Protein AF-A0A9D5G1Y8-F1 (afdb_monomer_lite)

Sequence (79 aa):
MVDSEERLQAADRYDPATQIVIVWSVEDVLEVRPDLAEEQAIQVLRLVDKNHDASIGTNWETLESFASDLFGEAPPEPE

Structure (mmCIF, N/CA/C/O backbone):
data_AF-A0A9D5G1Y8-F1
#
_entry.id   AF-A0A9D5G1Y8-F1
#
loop_
_atom_site.group_PDB
_atom_site.id
_atom_site.type_symbol
_atom_site.label_atom_id
_atom_site.label_alt_id
_atom_site.label_comp_id
_atom_site.label_asym_id
_atom_site.label_entity_id
_atom_site.label_seq_id
_atom_site.pdbx_PDB_ins_code
_atom_site.Cartn_x
_atom_site.Cartn_y
_atom_site.Cartn_z
_atom_site.occupancy
_atom_site.B_iso_or_equiv
_atom_site.auth_seq_id
_atom_site.auth_comp_id
_atom_site.auth_asym_id
_atom_site.auth_atom_id
_atom_site.pdbx_PDB_model_num
ATOM 1 N N . MET A 1 1 ? 12.585 -8.798 9.918 1.00 44.19 1 MET A N 1
ATOM 2 C CA . MET A 1 1 ? 12.952 -7.376 9.815 1.00 44.19 1 MET A CA 1
ATOM 3 C C . MET A 1 1 ? 13.851 -7.292 8.603 1.00 44.19 1 MET A C 1
ATOM 5 O O . MET A 1 1 ? 15.032 -7.564 8.728 1.00 44.19 1 MET A O 1
ATOM 9 N N . VAL A 1 2 ? 13.250 -7.158 7.419 1.00 50.06 2 VAL A N 1
ATOM 10 C CA . VAL A 1 2 ? 14.024 -6.878 6.206 1.00 50.06 2 VAL A CA 1
ATOM 11 C C . VAL A 1 2 ? 14.341 -5.395 6.296 1.00 50.06 2 VAL A C 1
ATOM 13 O O . VAL A 1 2 ? 13.453 -4.598 6.602 1.00 50.06 2 VAL A O 1
ATOM 16 N N . ASP A 1 3 ? 15.629 -5.114 6.232 1.00 54.69 3 ASP A N 1
ATOM 17 C CA . ASP A 1 3 ? 16.271 -3.912 6.727 1.00 54.69 3 ASP A CA 1
ATOM 18 C C . ASP A 1 3 ? 15.728 -2.666 6.019 1.00 54.69 3 ASP A C 1
ATOM 20 O O . ASP A 1 3 ? 15.603 -2.646 4.793 1.00 54.69 3 ASP A O 1
ATOM 24 N N . SER A 1 4 ? 15.396 -1.616 6.770 1.00 55.59 4 SER A N 1
ATOM 25 C CA . SER A 1 4 ? 14.982 -0.333 6.190 1.00 55.59 4 SER A CA 1
ATOM 26 C C . SER A 1 4 ? 16.039 0.205 5.207 1.00 55.59 4 SER A C 1
ATOM 28 O O . SER A 1 4 ? 15.690 0.934 4.279 1.00 55.59 4 SER A O 1
ATOM 30 N N . GLU A 1 5 ? 17.304 -0.216 5.349 1.00 52.41 5 GLU A 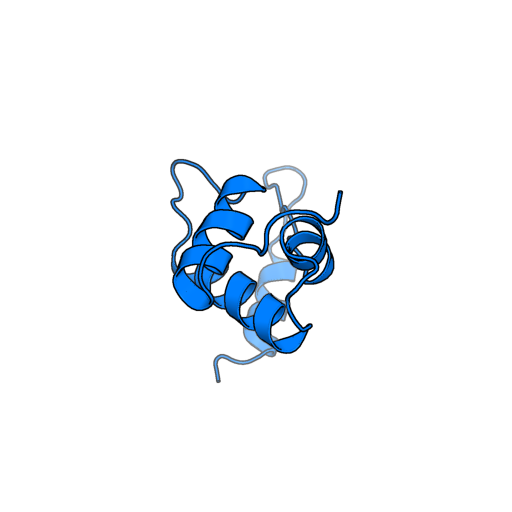N 1
ATOM 31 C CA . GLU A 1 5 ? 18.398 0.054 4.407 1.00 52.41 5 GLU A CA 1
ATOM 32 C C . GLU A 1 5 ? 18.219 -0.582 3.014 1.00 52.41 5 GLU A C 1
ATOM 34 O O . GLU A 1 5 ? 18.590 0.039 2.017 1.00 52.41 5 GLU A O 1
ATOM 39 N N . GLU A 1 6 ? 17.618 -1.772 2.887 1.00 54.50 6 GLU A N 1
ATOM 40 C CA . GLU A 1 6 ? 17.420 -2.423 1.577 1.00 54.50 6 GLU A CA 1
ATOM 41 C C . GLU A 1 6 ? 16.383 -1.681 0.723 1.00 54.50 6 GLU A C 1
ATOM 43 O O . GLU A 1 6 ? 16.553 -1.537 -0.490 1.00 54.50 6 GLU A O 1
ATOM 48 N N . ARG A 1 7 ? 15.329 -1.145 1.357 1.00 58.00 7 ARG A N 1
ATOM 49 C CA . ARG A 1 7 ? 14.330 -0.315 0.662 1.00 58.00 7 ARG A CA 1
ATOM 50 C C . ARG A 1 7 ? 14.903 1.034 0.225 1.00 58.00 7 ARG A C 1
ATOM 52 O O . ARG A 1 7 ? 14.539 1.519 -0.842 1.00 58.00 7 ARG A O 1
ATOM 59 N N . LEU A 1 8 ? 15.837 1.598 0.993 1.00 51.97 8 LEU A N 1
ATOM 60 C CA . LEU A 1 8 ? 16.591 2.795 0.608 1.00 51.97 8 LEU A CA 1
ATOM 61 C C . LEU A 1 8 ? 17.541 2.529 -0.577 1.00 51.97 8 LEU A C 1
ATOM 63 O O . LEU A 1 8 ? 17.611 3.356 -1.481 1.00 51.97 8 LEU A O 1
ATOM 67 N N . GLN A 1 9 ? 18.198 1.363 -0.652 1.00 50.31 9 GLN A N 1
ATOM 68 C CA . GLN A 1 9 ? 19.055 1.002 -1.799 1.00 5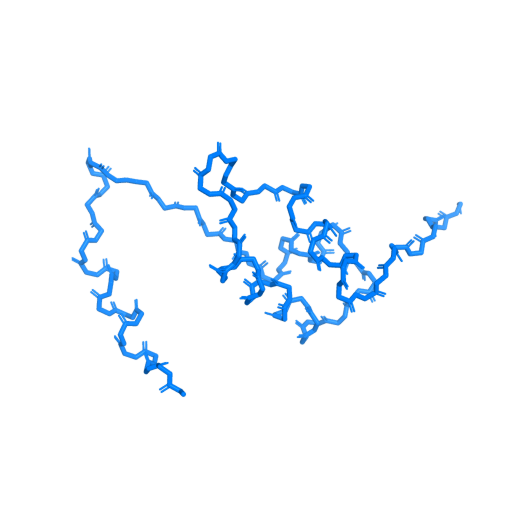0.31 9 GLN A CA 1
ATOM 69 C C . GLN A 1 9 ? 18.290 0.783 -3.115 1.00 50.31 9 GLN A C 1
ATOM 71 O O . GLN A 1 9 ? 18.860 0.954 -4.193 1.00 50.31 9 GLN A O 1
ATOM 76 N N . ALA A 1 10 ? 17.010 0.404 -3.063 1.00 55.22 10 ALA A N 1
ATOM 77 C CA . ALA A 1 10 ? 16.186 0.272 -4.265 1.00 55.22 10 ALA A CA 1
ATOM 78 C C . ALA A 1 10 ? 15.900 1.631 -4.934 1.00 55.22 10 ALA A C 1
ATOM 80 O O . ALA A 1 10 ? 15.803 1.691 -6.160 1.00 55.22 10 ALA A O 1
ATOM 81 N N . ALA A 1 11 ? 15.829 2.717 -4.154 1.00 58.41 11 ALA A N 1
ATOM 82 C CA . ALA A 1 11 ? 15.577 4.063 -4.670 1.00 58.41 11 ALA A CA 1
ATOM 83 C C . ALA A 1 11 ? 16.726 4.590 -5.553 1.00 58.41 11 ALA A C 1
ATOM 85 O O . ALA A 1 11 ? 16.469 5.290 -6.528 1.00 58.41 11 ALA A O 1
ATOM 86 N N . ASP A 1 12 ? 17.971 4.179 -5.290 1.00 66.44 12 ASP A N 1
ATOM 87 C CA . ASP A 1 12 ? 19.152 4.561 -6.087 1.00 66.44 12 ASP A CA 1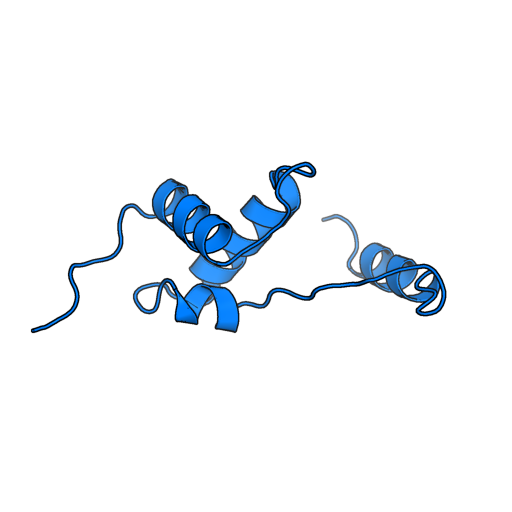
ATOM 88 C C . ASP A 1 12 ? 19.171 3.932 -7.497 1.00 66.44 12 ASP A C 1
ATOM 90 O O . ASP A 1 12 ? 19.948 4.341 -8.359 1.00 66.44 12 ASP A O 1
ATOM 94 N N . ARG A 1 13 ? 18.314 2.932 -7.758 1.00 78.31 13 ARG A N 1
ATOM 95 C CA . ARG A 1 13 ? 18.152 2.303 -9.083 1.00 78.31 13 ARG A CA 1
ATOM 96 C C . ARG A 1 13 ? 16.985 2.864 -9.889 1.00 78.31 13 ARG A C 1
ATOM 98 O O . ARG A 1 13 ? 16.749 2.368 -10.991 1.00 78.31 13 ARG A O 1
ATOM 105 N N . TYR A 1 14 ? 16.259 3.842 -9.350 1.00 87.56 14 TYR A N 1
ATOM 106 C CA . TYR A 1 14 ? 15.157 4.463 -10.065 1.00 87.56 14 TYR A CA 1
ATOM 107 C C . TYR A 1 14 ? 15.682 5.341 -11.205 1.00 87.56 14 TYR A C 1
ATOM 109 O O . TYR A 1 14 ? 16.344 6.352 -10.971 1.00 87.56 14 TYR A O 1
ATOM 117 N N . ASP A 1 15 ? 15.363 4.964 -12.440 1.00 91.31 15 ASP A N 1
ATOM 118 C CA . ASP A 1 15 ? 15.601 5.779 -13.628 1.00 91.31 15 ASP A CA 1
ATOM 119 C C . ASP A 1 15 ? 14.265 6.312 -14.174 1.00 91.31 15 ASP A C 1
ATOM 121 O O . ASP A 1 15 ? 13.540 5.574 -14.849 1.00 91.31 15 ASP A O 1
ATOM 125 N N . PRO A 1 16 ? 13.931 7.597 -13.952 1.00 90.31 16 PRO A N 1
ATOM 126 C CA . PRO A 1 16 ? 12.672 8.172 -14.421 1.00 90.31 16 PRO A CA 1
ATOM 127 C C . PRO A 1 16 ? 12.550 8.222 -15.954 1.00 90.31 16 PRO A C 1
ATOM 129 O O . PRO A 1 16 ? 11.464 8.491 -16.462 1.00 90.31 16 PRO A O 1
ATOM 132 N N . ALA A 1 17 ? 13.629 7.987 -16.713 1.00 94.88 17 ALA A N 1
ATOM 133 C CA . ALA A 1 17 ? 13.556 7.901 -18.170 1.00 94.88 17 ALA A CA 1
ATOM 134 C C . ALA A 1 17 ? 12.977 6.563 -18.661 1.00 94.88 17 ALA A C 1
ATOM 136 O O . ALA A 1 17 ? 12.472 6.492 -19.784 1.00 94.88 17 ALA A O 1
ATOM 137 N N . THR A 1 18 ? 13.063 5.504 -17.851 1.00 95.50 18 THR A N 1
ATOM 138 C CA . THR A 1 18 ? 12.684 4.136 -18.248 1.00 95.50 18 THR A CA 1
ATOM 139 C C . THR A 1 18 ? 11.752 3.435 -17.260 1.00 95.50 18 THR A C 1
ATOM 141 O O . THR A 1 18 ? 11.272 2.339 -17.550 1.00 95.50 18 THR A O 1
ATOM 144 N N . GLN A 1 19 ? 11.464 4.053 -16.114 1.00 94.19 19 GLN A N 1
ATOM 145 C CA . GLN A 1 19 ? 10.675 3.472 -15.033 1.00 94.19 19 GLN A CA 1
ATOM 146 C C . GLN A 1 19 ? 9.627 4.455 -14.512 1.00 94.19 19 GLN A C 1
ATOM 148 O O . GLN A 1 19 ? 9.774 5.671 -14.616 1.00 94.19 19 GLN A O 1
ATOM 153 N N . ILE A 1 20 ? 8.581 3.904 -13.898 1.00 92.06 20 ILE A N 1
ATOM 154 C CA . ILE A 1 20 ? 7.571 4.657 -13.156 1.00 92.06 20 ILE A CA 1
ATOM 155 C C . ILE A 1 20 ? 7.453 4.094 -11.743 1.00 92.06 20 ILE A C 1
ATOM 157 O O . ILE A 1 20 ? 7.615 2.892 -11.532 1.00 92.06 20 ILE A O 1
ATOM 161 N N . VAL A 1 21 ? 7.153 4.969 -10.785 1.00 90.31 21 VAL A N 1
ATOM 162 C CA . VAL A 1 21 ? 6.850 4.609 -9.397 1.00 90.31 21 VAL A CA 1
ATOM 163 C C . VAL A 1 21 ? 5.561 5.314 -9.004 1.00 90.31 21 VAL A C 1
ATOM 165 O O . VAL A 1 21 ? 5.421 6.517 -9.219 1.00 90.31 21 VAL A O 1
ATOM 168 N N . ILE A 1 22 ? 4.629 4.560 -8.426 1.00 90.94 22 ILE A N 1
ATOM 169 C CA . ILE A 1 22 ? 3.411 5.086 -7.811 1.00 90.94 22 ILE A CA 1
ATOM 170 C C . ILE A 1 22 ? 3.523 4.791 -6.323 1.00 90.94 22 ILE A C 1
ATOM 172 O O . ILE A 1 22 ? 3.708 3.639 -5.929 1.00 90.94 22 ILE A O 1
ATOM 176 N N . VAL A 1 23 ? 3.467 5.841 -5.511 1.00 93.94 23 VAL A N 1
ATOM 177 C CA . VAL A 1 23 ? 3.526 5.727 -4.056 1.00 93.94 23 VAL A CA 1
ATOM 178 C C . VAL A 1 23 ? 2.099 5.750 -3.535 1.00 93.94 23 VAL A C 1
ATOM 180 O O . VAL A 1 23 ? 1.391 6.718 -3.782 1.00 93.94 23 VAL A O 1
ATOM 183 N N . TRP A 1 24 ? 1.723 4.688 -2.829 1.00 97.19 24 TRP A N 1
ATOM 184 C CA . TRP A 1 24 ? 0.486 4.599 -2.059 1.00 97.19 24 TRP A CA 1
ATOM 185 C C . TRP A 1 24 ? 0.819 4.770 -0.578 1.00 97.19 24 TRP A C 1
ATOM 187 O O . TRP A 1 24 ? 1.746 4.124 -0.074 1.00 97.19 24 TRP A O 1
ATOM 197 N N . SER A 1 25 ? 0.100 5.654 0.101 1.00 97.44 25 SER A N 1
ATOM 198 C CA . SER A 1 25 ? 0.357 6.051 1.480 1.00 97.44 25 SER A CA 1
ATOM 199 C C . SER A 1 25 ? -0.770 5.640 2.427 1.00 97.44 25 SER A C 1
ATOM 201 O O . SER A 1 25 ? -1.772 5.039 2.041 1.00 97.44 25 SER A O 1
ATOM 203 N N . VAL A 1 26 ? -0.562 5.907 3.719 1.00 98.31 26 VAL A N 1
ATOM 204 C CA . VAL A 1 26 ? -1.575 5.660 4.752 1.00 98.31 26 VAL A CA 1
ATOM 205 C C . VAL A 1 26 ? -2.801 6.528 4.487 1.00 98.31 26 VAL A C 1
ATOM 207 O O . VAL A 1 26 ? -3.922 6.052 4.623 1.00 98.31 26 VAL A O 1
ATOM 210 N N . GLU A 1 27 ? -2.587 7.775 4.074 1.00 98.50 27 GLU A N 1
ATOM 211 C CA . GLU A 1 27 ? -3.644 8.724 3.741 1.00 98.50 27 GLU A CA 1
ATOM 212 C C . GLU A 1 27 ? -4.545 8.201 2.617 1.00 98.50 27 GLU A C 1
ATOM 214 O O . GLU A 1 27 ? -5.760 8.298 2.750 1.00 98.50 27 GLU A O 1
ATOM 219 N N . ASP A 1 28 ? -3.983 7.561 1.585 1.00 98.44 28 ASP A N 1
ATOM 220 C CA . ASP A 1 28 ? -4.776 6.967 0.498 1.00 98.44 28 ASP A CA 1
ATOM 221 C C . ASP A 1 28 ? -5.687 5.831 0.998 1.00 98.44 28 ASP A C 1
ATOM 223 O O . ASP A 1 28 ? -6.820 5.675 0.545 1.00 98.44 28 ASP A O 1
ATOM 227 N N . VAL A 1 29 ? -5.214 5.030 1.960 1.00 98.38 29 VAL A N 1
ATOM 228 C CA . VAL A 1 29 ? -6.048 3.991 2.587 1.00 98.38 29 VAL A CA 1
ATOM 229 C C . VAL A 1 29 ? -7.149 4.622 3.432 1.00 98.38 29 VAL A C 1
ATOM 231 O O . VAL A 1 29 ? -8.287 4.166 3.391 1.00 98.38 29 VAL A O 1
ATOM 234 N N . LEU A 1 30 ? -6.829 5.668 4.194 1.00 98.12 30 LEU A N 1
ATOM 235 C CA . LEU A 1 30 ? -7.807 6.366 5.028 1.00 98.12 30 LEU A CA 1
ATOM 236 C C . LEU A 1 30 ? -8.824 7.166 4.201 1.00 98.12 30 LEU A C 1
ATOM 238 O O . LEU A 1 30 ? -9.917 7.426 4.693 1.00 98.12 30 LEU A O 1
ATOM 242 N N . GLU A 1 31 ? -8.507 7.515 2.952 1.00 97.44 31 GLU A N 1
ATOM 243 C CA . GLU A 1 31 ? -9.460 8.123 2.020 1.00 97.44 31 GLU A CA 1
ATOM 244 C C . GLU A 1 31 ? -10.582 7.146 1.642 1.00 97.44 31 GLU A C 1
ATOM 246 O O . GLU A 1 31 ? -11.749 7.531 1.638 1.00 97.44 31 GLU A O 1
ATOM 251 N N . VAL A 1 32 ? -10.254 5.871 1.399 1.00 97.12 32 VAL A N 1
ATOM 252 C CA . VAL A 1 32 ? -11.254 4.829 1.087 1.00 97.12 32 VAL A CA 1
ATOM 253 C C . VAL A 1 32 ? -11.847 4.164 2.332 1.00 97.12 32 VAL A C 1
ATOM 255 O O . VAL A 1 32 ? -12.943 3.612 2.283 1.00 97.12 32 VAL A O 1
ATOM 258 N N . ARG A 1 33 ? -11.134 4.197 3.462 1.00 97.00 33 ARG A N 1
ATOM 259 C CA . ARG A 1 33 ? -11.531 3.576 4.734 1.00 97.00 33 ARG A CA 1
ATOM 260 C C . ARG A 1 33 ? -11.305 4.522 5.916 1.00 97.00 33 ARG A C 1
ATOM 262 O O . ARG A 1 33 ? -10.436 4.271 6.758 1.00 97.00 33 ARG A O 1
ATOM 269 N N . PRO A 1 34 ? -12.103 5.600 6.013 1.00 96.88 34 PRO A N 1
ATOM 270 C CA . PRO A 1 34 ? -11.946 6.613 7.058 1.00 96.88 34 PRO A CA 1
ATOM 271 C C . PRO A 1 34 ? -12.279 6.100 8.468 1.00 96.88 34 PRO A C 1
ATOM 273 O O . PRO A 1 34 ? -12.002 6.780 9.453 1.00 96.88 34 PRO A O 1
ATOM 276 N N . ASP A 1 35 ? -12.882 4.913 8.585 1.00 97.12 35 ASP A N 1
ATOM 277 C CA . ASP A 1 35 ? -13.185 4.245 9.851 1.00 97.12 35 ASP A CA 1
ATOM 278 C C . ASP A 1 35 ? -11.968 3.562 10.498 1.00 97.12 35 ASP A C 1
ATOM 280 O O . ASP A 1 35 ? -12.020 3.208 11.679 1.00 97.12 35 ASP A O 1
ATOM 284 N N . LEU A 1 36 ? -10.880 3.367 9.749 1.00 98.00 36 LEU A N 1
ATOM 285 C CA . LEU A 1 36 ? -9.682 2.688 10.233 1.00 98.00 36 LEU A CA 1
ATOM 286 C C . LEU A 1 36 ? -8.734 3.634 10.981 1.00 98.00 36 LEU A C 1
ATOM 288 O O . LEU A 1 36 ? -8.596 4.812 10.664 1.00 98.00 36 LEU A O 1
ATOM 292 N N . ALA A 1 37 ? -8.014 3.085 11.960 1.00 98.19 37 ALA A N 1
ATOM 293 C CA . ALA A 1 37 ? -6.860 3.749 12.558 1.00 98.19 37 ALA A CA 1
ATOM 294 C C . ALA A 1 37 ? -5.631 3.678 11.632 1.00 98.19 37 ALA A C 1
ATOM 296 O O . ALA A 1 37 ? -5.499 2.768 10.810 1.00 98.19 37 ALA A O 1
ATOM 297 N N . GLU A 1 38 ? -4.674 4.586 11.824 1.00 98.00 38 GLU A N 1
ATOM 298 C CA . GLU A 1 38 ? -3.415 4.624 11.067 1.00 98.00 38 GLU A CA 1
ATOM 299 C C . GLU A 1 38 ? -2.670 3.277 11.101 1.00 98.00 38 GLU A C 1
ATOM 301 O O . GLU A 1 38 ? -2.220 2.782 10.066 1.00 98.00 38 GLU A O 1
ATOM 306 N N . GLU A 1 39 ? -2.604 2.605 12.255 1.00 98.31 39 GLU A N 1
ATOM 307 C CA . GLU A 1 39 ? -1.960 1.293 12.360 1.00 98.31 39 GLU A CA 1
ATOM 308 C C . GLU A 1 39 ? -2.660 0.215 11.524 1.00 98.31 39 GLU A C 1
ATOM 310 O O . GLU A 1 39 ? -1.997 -0.698 11.023 1.00 98.31 39 GLU A O 1
ATOM 315 N N . GLN A 1 40 ? -3.981 0.308 11.361 1.00 98.44 40 GLN A N 1
ATOM 316 C CA . GLN A 1 40 ? -4.754 -0.596 10.510 1.00 98.44 40 GLN A CA 1
ATOM 317 C C . GLN A 1 40 ? -4.491 -0.291 9.034 1.00 98.44 40 GLN A C 1
ATOM 319 O O . GLN A 1 40 ? -4.218 -1.213 8.268 1.00 98.44 40 GLN A O 1
ATOM 324 N N . ALA A 1 41 ? -4.448 0.983 8.647 1.00 98.56 41 ALA A N 1
ATOM 325 C CA . ALA A 1 41 ? -4.082 1.394 7.292 1.00 98.56 41 ALA A CA 1
ATOM 326 C C . ALA A 1 41 ? -2.661 0.936 6.900 1.00 98.56 41 ALA A C 1
ATOM 328 O O . ALA A 1 41 ? -2.445 0.415 5.803 1.00 98.56 41 ALA A O 1
ATOM 329 N N . ILE A 1 42 ? -1.695 0.998 7.825 1.00 98.12 42 ILE A N 1
ATOM 330 C CA . ILE A 1 42 ? -0.350 0.429 7.624 1.00 98.12 42 ILE A CA 1
ATOM 331 C C . ILE A 1 42 ? -0.415 -1.087 7.366 1.00 98.12 42 ILE A C 1
ATOM 333 O O . ILE A 1 42 ? 0.359 -1.614 6.560 1.00 98.12 42 ILE A O 1
ATOM 337 N N . GLN A 1 43 ? -1.308 -1.815 8.045 1.00 98.38 43 GLN A N 1
ATOM 338 C CA . GLN A 1 43 ? -1.498 -3.250 7.808 1.00 98.38 43 GLN A CA 1
ATOM 339 C C . GLN A 1 43 ? -2.075 -3.526 6.415 1.00 98.38 43 GLN A C 1
ATOM 341 O O . GLN A 1 43 ? -1.595 -4.454 5.761 1.00 98.38 43 GLN A O 1
ATOM 346 N N . VAL A 1 44 ? -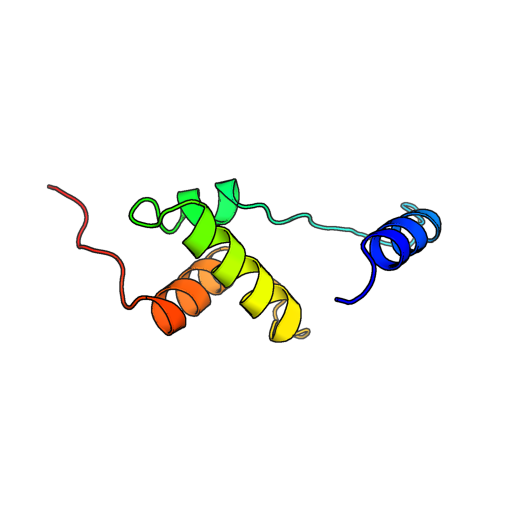3.010 -2.695 5.937 1.00 98.31 44 VAL A N 1
ATOM 347 C CA . VAL A 1 44 ? -3.540 -2.773 4.564 1.00 98.31 44 VAL A CA 1
ATOM 348 C C . VAL A 1 44 ? -2.413 -2.612 3.546 1.00 98.31 44 VAL A C 1
ATOM 350 O O . VAL A 1 44 ? -2.202 -3.512 2.736 1.00 98.31 44 VAL A O 1
ATOM 353 N N . LEU A 1 45 ? -1.609 -1.544 3.631 1.00 97.94 45 LEU A N 1
ATOM 354 C CA . LEU A 1 45 ? -0.503 -1.313 2.687 1.00 97.94 45 LEU A CA 1
ATOM 355 C C . LEU A 1 45 ? 0.506 -2.464 2.666 1.00 97.94 45 LEU A C 1
ATOM 357 O O . LEU A 1 45 ? 0.984 -2.857 1.604 1.00 97.94 45 LEU A O 1
ATOM 361 N N . ARG A 1 46 ? 0.823 -3.043 3.830 1.00 96.25 46 ARG A N 1
ATOM 362 C CA . ARG A 1 46 ? 1.716 -4.211 3.913 1.00 96.25 46 ARG A CA 1
ATOM 363 C C . ARG A 1 46 ? 1.124 -5.440 3.233 1.00 96.25 46 ARG A C 1
ATOM 365 O O . ARG A 1 46 ? 1.874 -6.244 2.679 1.00 96.25 46 ARG A O 1
ATOM 372 N N . LEU A 1 47 ? -0.193 -5.619 3.311 1.00 96.44 47 LEU A N 1
ATOM 373 C CA . LEU A 1 47 ? -0.868 -6.736 2.667 1.00 96.44 47 LEU A CA 1
ATOM 374 C C . LEU A 1 47 ? -0.946 -6.540 1.148 1.00 96.44 47 LEU A C 1
ATOM 376 O O . LEU A 1 47 ? -0.667 -7.493 0.420 1.00 96.44 47 LEU A O 1
ATOM 380 N N . VAL A 1 48 ? -1.225 -5.317 0.691 1.00 96.44 48 VAL A N 1
ATOM 381 C CA . VAL A 1 48 ? -1.213 -4.915 -0.725 1.00 96.44 48 VAL A CA 1
ATOM 382 C C . VAL A 1 48 ? 0.178 -5.114 -1.329 1.00 96.44 48 VAL A C 1
ATOM 384 O O . VAL A 1 48 ? 0.323 -5.825 -2.317 1.00 96.44 48 VAL A O 1
ATOM 387 N N . ASP A 1 49 ? 1.227 -4.582 -0.698 1.00 93.88 49 ASP A N 1
ATOM 388 C CA . ASP A 1 49 ? 2.622 -4.739 -1.140 1.00 93.88 49 ASP A CA 1
ATOM 389 C C . ASP A 1 49 ? 2.989 -6.219 -1.344 1.00 93.88 49 ASP A C 1
ATOM 391 O O . ASP A 1 49 ? 3.599 -6.597 -2.343 1.00 93.88 49 ASP A O 1
ATOM 395 N N . LYS A 1 50 ? 2.522 -7.087 -0.439 1.00 94.06 50 LYS A N 1
ATOM 396 C CA . LYS A 1 50 ? 2.795 -8.524 -0.484 1.00 94.06 50 LYS A CA 1
ATOM 397 C C . LYS A 1 50 ? 1.969 -9.295 -1.523 1.00 94.06 50 LYS A C 1
ATOM 399 O O . LYS A 1 50 ? 2.452 -10.323 -1.996 1.00 94.06 50 LYS A O 1
ATOM 404 N N . ASN A 1 51 ? 0.740 -8.872 -1.825 1.00 94.88 51 ASN A N 1
ATOM 405 C CA . ASN A 1 51 ? -0.225 -9.689 -2.576 1.00 94.88 51 ASN A CA 1
ATOM 406 C C . ASN A 1 51 ? -0.850 -8.990 -3.794 1.00 94.88 51 ASN A C 1
ATOM 408 O O . ASN A 1 51 ? -1.784 -9.545 -4.369 1.00 94.88 51 ASN A O 1
ATOM 412 N N . HIS A 1 52 ? -0.381 -7.803 -4.188 1.00 91.06 52 HIS A N 1
ATOM 413 C CA . HIS A 1 52 ? -0.924 -7.105 -5.352 1.00 91.06 52 HIS A CA 1
ATOM 414 C C . HIS A 1 52 ? -0.820 -7.969 -6.617 1.00 91.06 52 HIS A C 1
ATOM 416 O O . HIS A 1 52 ? 0.191 -8.628 -6.880 1.00 91.06 52 HIS A O 1
ATOM 422 N N . ASP A 1 53 ? -1.881 -7.955 -7.418 1.00 92.62 53 ASP A N 1
ATOM 423 C CA . ASP A 1 53 ? -1.905 -8.637 -8.704 1.00 92.62 53 ASP A CA 1
ATOM 424 C C . ASP A 1 53 ? -1.172 -7.777 -9.738 1.00 92.62 53 ASP A C 1
ATOM 426 O O . ASP A 1 53 ? -1.636 -6.702 -10.111 1.00 92.62 53 ASP A O 1
ATOM 430 N N . ALA A 1 54 ? -0.028 -8.250 -10.234 1.00 91.62 54 ALA A N 1
ATOM 431 C CA . ALA A 1 54 ? 0.774 -7.523 -11.219 1.00 91.62 54 ALA A CA 1
ATOM 432 C C . ALA A 1 54 ? 0.068 -7.309 -12.576 1.00 91.62 54 ALA A C 1
ATOM 434 O O . ALA A 1 54 ? 0.528 -6.492 -13.373 1.00 91.62 54 ALA A O 1
ATOM 435 N 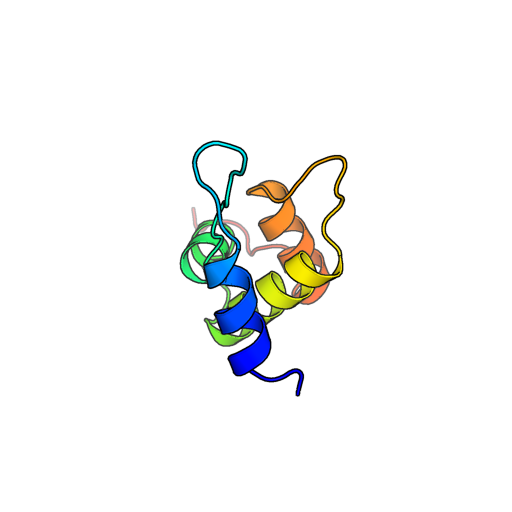N . SER A 1 55 ? -1.026 -8.026 -12.859 1.00 94.81 55 SER A N 1
ATOM 436 C CA . SER A 1 55 ? -1.846 -7.819 -14.060 1.00 94.81 55 SER A CA 1
ATOM 437 C C . SER A 1 55 ? -2.850 -6.668 -13.925 1.00 94.81 55 SER A C 1
ATOM 439 O O . SER A 1 55 ? -3.289 -6.134 -14.943 1.00 94.81 55 SER A O 1
ATOM 441 N N . ILE A 1 56 ? -3.177 -6.264 -12.692 1.00 91.44 56 ILE A N 1
ATOM 442 C CA . ILE A 1 56 ? -4.121 -5.179 -12.375 1.00 91.44 56 ILE A CA 1
ATOM 443 C C . ILE A 1 56 ? -3.372 -3.947 -11.842 1.00 91.44 56 ILE A C 1
ATOM 445 O O . ILE A 1 56 ? -3.696 -2.815 -12.200 1.00 91.44 56 ILE A O 1
ATOM 449 N N . GLY A 1 57 ? -2.337 -4.166 -11.029 1.00 91.38 57 GLY A N 1
ATOM 450 C CA . GLY A 1 57 ? -1.657 -3.140 -10.244 1.00 91.38 57 GLY A CA 1
ATOM 451 C C . GLY A 1 57 ? -2.398 -2.815 -8.943 1.00 91.38 57 GLY A C 1
ATOM 452 O O . GLY A 1 57 ? -3.364 -3.479 -8.577 1.00 91.38 57 GLY A O 1
ATOM 453 N N . THR A 1 58 ? -1.936 -1.779 -8.240 1.00 96.50 58 THR A N 1
ATOM 454 C CA . THR A 1 58 ? -2.625 -1.229 -7.062 1.00 96.50 58 THR A CA 1
ATOM 455 C C . THR A 1 58 ? -3.466 -0.026 -7.476 1.00 96.50 58 THR A C 1
ATOM 457 O O . THR A 1 58 ? -2.946 0.912 -8.084 1.00 96.50 58 THR A O 1
ATOM 460 N N . ASN A 1 59 ? -4.751 -0.049 -7.129 1.00 96.56 59 ASN A N 1
ATOM 461 C CA . ASN A 1 59 ? -5.708 1.041 -7.326 1.00 96.56 59 ASN A CA 1
ATOM 462 C C . ASN A 1 59 ? -6.602 1.222 -6.078 1.00 96.56 59 ASN A C 1
ATOM 464 O O . ASN A 1 59 ? -6.462 0.481 -5.105 1.00 96.56 59 ASN A O 1
ATOM 468 N N . TRP A 1 60 ? -7.535 2.178 -6.114 1.00 97.38 60 TRP A N 1
ATOM 469 C CA . TRP A 1 60 ? -8.453 2.46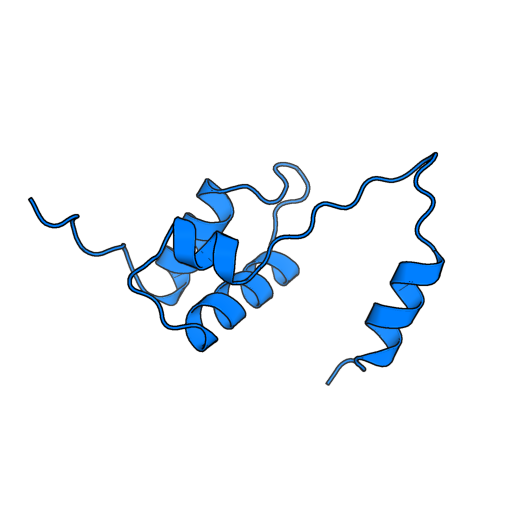1 -5.000 1.00 97.38 60 TRP A CA 1
ATOM 470 C C . TRP A 1 60 ? -9.284 1.242 -4.570 1.00 97.38 60 TRP A C 1
ATOM 472 O O . TRP A 1 60 ? -9.326 0.925 -3.385 1.00 97.38 60 TRP A O 1
ATOM 482 N N . GLU A 1 61 ? -9.855 0.499 -5.524 1.00 96.69 61 GLU A N 1
ATOM 483 C CA . GLU A 1 61 ? -10.636 -0.722 -5.251 1.00 96.69 61 GLU A CA 1
ATOM 484 C C . GLU A 1 61 ? -9.768 -1.819 -4.617 1.00 96.69 61 GLU A C 1
ATOM 486 O O . GLU A 1 61 ? -10.231 -2.605 -3.796 1.00 96.69 61 GLU A O 1
ATOM 491 N N . THR A 1 62 ? -8.479 -1.860 -4.962 1.00 96.81 62 THR A N 1
ATOM 492 C CA . THR A 1 62 ? -7.516 -2.784 -4.357 1.00 96.81 62 THR A CA 1
ATOM 493 C C . THR A 1 62 ? -7.323 -2.450 -2.880 1.00 96.81 62 THR A C 1
ATOM 495 O O . THR A 1 62 ? -7.363 -3.351 -2.046 1.00 96.81 62 THR A O 1
ATOM 498 N N . LEU A 1 63 ? -7.147 -1.168 -2.534 1.00 98.06 63 LEU A N 1
ATOM 499 C CA . LEU A 1 63 ? -7.021 -0.743 -1.136 1.00 98.06 63 LEU A CA 1
ATOM 500 C C . LEU A 1 63 ? -8.281 -1.075 -0.330 1.00 98.06 63 LEU A C 1
ATOM 502 O O . LEU A 1 63 ? -8.171 -1.641 0.757 1.00 98.06 63 LEU A O 1
ATOM 506 N N . GLU A 1 64 ? -9.458 -0.774 -0.882 1.00 97.56 64 GLU A N 1
ATOM 507 C CA . GLU A 1 64 ? -10.747 -1.079 -0.259 1.00 97.56 64 GLU A CA 1
ATOM 508 C C . GLU A 1 64 ? -10.927 -2.589 -0.052 1.00 97.56 64 GLU A C 1
ATOM 510 O O . GLU A 1 64 ? -11.189 -3.024 1.067 1.00 97.56 64 GLU A O 1
ATOM 515 N N . SER A 1 65 ? -10.686 -3.402 -1.086 1.00 97.44 65 SER A N 1
ATOM 516 C CA . SER A 1 65 ? -10.820 -4.861 -1.012 1.00 97.44 65 SER A CA 1
ATOM 517 C C . SER A 1 65 ? -9.907 -5.465 0.052 1.00 97.44 65 SER A C 1
ATOM 519 O O . SER A 1 65 ? -10.361 -6.264 0.868 1.00 97.44 65 SER A O 1
ATOM 521 N N . PHE A 1 66 ? -8.627 -5.077 0.092 1.00 98.00 66 PHE A N 1
ATOM 522 C CA . PHE A 1 66 ? -7.701 -5.593 1.105 1.00 98.00 66 PHE A CA 1
ATOM 523 C C . PHE A 1 66 ? -8.042 -5.102 2.516 1.00 98.00 66 PHE A C 1
ATOM 525 O O . PHE A 1 66 ? -7.804 -5.818 3.492 1.00 98.00 66 PHE A O 1
ATOM 532 N N . ALA A 1 67 ? -8.600 -3.898 2.648 1.00 98.31 67 ALA A N 1
ATOM 533 C CA . ALA A 1 67 ? -9.102 -3.415 3.924 1.00 98.31 67 ALA A CA 1
ATOM 534 C C . ALA A 1 67 ? -10.338 -4.202 4.383 1.00 98.31 67 ALA A C 1
ATOM 536 O O . ALA A 1 67 ? -10.404 -4.586 5.554 1.00 98.31 67 ALA A O 1
ATOM 537 N N . SER A 1 68 ? -11.269 -4.504 3.474 1.00 97.81 68 SER A N 1
ATOM 538 C CA . SER A 1 68 ? -12.434 -5.348 3.752 1.00 97.81 68 SER A CA 1
ATOM 539 C C . SER A 1 68 ? -12.039 -6.780 4.114 1.00 97.81 68 SER A C 1
ATOM 541 O O . SER A 1 68 ? -12.574 -7.332 5.075 1.00 97.81 68 SER A O 1
ATOM 543 N N . ASP A 1 69 ? -11.031 -7.354 3.458 1.00 97.38 69 ASP A N 1
ATOM 544 C CA . ASP A 1 69 ? -10.506 -8.679 3.809 1.00 97.38 69 ASP A CA 1
ATOM 545 C C . ASP A 1 69 ? -9.910 -8.729 5.230 1.00 97.38 69 ASP A C 1
ATOM 547 O O . ASP A 1 69 ? -10.022 -9.745 5.923 1.00 97.38 69 ASP A O 1
ATOM 551 N N . LEU A 1 70 ? -9.265 -7.646 5.682 1.00 97.75 70 LEU A N 1
ATOM 552 C CA . LEU A 1 70 ? -8.627 -7.576 7.002 1.00 97.75 70 LEU A CA 1
ATOM 553 C C . LEU A 1 70 ? -9.585 -7.193 8.133 1.00 97.75 70 LEU A C 1
ATOM 555 O O . LEU A 1 70 ? -9.458 -7.716 9.243 1.00 97.75 70 LEU A O 1
ATOM 559 N N . PHE A 1 71 ? -10.502 -6.260 7.878 1.00 97.81 71 PHE A N 1
ATOM 560 C CA . PHE A 1 71 ? -11.295 -5.594 8.918 1.00 97.81 71 PHE A CA 1
ATOM 561 C C . PHE A 1 71 ? -12.810 -5.693 8.704 1.00 97.81 71 PHE A C 1
ATOM 563 O O . PHE A 1 71 ? -13.568 -5.205 9.542 1.00 97.81 71 PHE A O 1
ATOM 570 N N . GLY A 1 72 ? -13.256 -6.353 7.634 1.00 97.50 72 GLY A N 1
ATOM 571 C CA . GLY A 1 72 ? -14.652 -6.377 7.208 1.00 97.50 72 GLY A CA 1
ATOM 572 C C . GLY A 1 72 ? -15.057 -5.113 6.448 1.00 97.50 72 GLY A C 1
ATOM 573 O O . GLY A 1 72 ? -14.287 -4.152 6.349 1.00 97.50 72 GLY A O 1
ATOM 574 N N . GLU A 1 73 ? -16.280 -5.137 5.916 1.00 95.56 73 GLU A N 1
ATOM 575 C CA . GLU A 1 73 ? -16.846 -4.034 5.134 1.00 95.56 73 GLU A CA 1
ATOM 576 C C . GLU A 1 73 ? -16.891 -2.723 5.919 1.00 95.56 73 GLU A C 1
ATOM 578 O O . GLU A 1 73 ? -17.085 -2.716 7.141 1.00 95.56 73 GLU A O 1
ATOM 583 N N . ALA A 1 74 ? -16.746 -1.614 5.192 1.00 92.62 74 ALA A N 1
ATOM 584 C CA . ALA A 1 74 ? -16.904 -0.288 5.763 1.00 92.62 74 ALA A CA 1
ATOM 585 C C . ALA A 1 74 ? -18.307 -0.132 6.385 1.00 92.62 74 ALA A C 1
ATOM 587 O O . ALA A 1 74 ? -19.295 -0.659 5.856 1.00 92.62 74 ALA A O 1
ATOM 588 N N . PRO A 1 75 ? -18.432 0.600 7.505 1.00 89.81 75 PRO A N 1
ATOM 589 C CA . PRO A 1 75 ? -19.734 0.999 8.015 1.00 89.81 75 PRO A CA 1
ATOM 590 C C . PRO A 1 75 ? -20.520 1.763 6.937 1.00 89.81 75 PRO A C 1
ATOM 592 O O . PRO A 1 75 ? -19.912 2.479 6.141 1.00 89.81 75 PRO A O 1
ATOM 595 N N . PRO A 1 76 ? -21.861 1.661 6.915 1.00 84.62 76 PRO A N 1
ATOM 596 C CA . PRO A 1 76 ? -22.662 2.485 6.019 1.00 84.62 76 PRO A CA 1
ATOM 597 C C . PRO A 1 76 ? -22.382 3.966 6.293 1.00 84.62 76 PRO A C 1
ATOM 599 O O . PRO A 1 76 ? -22.268 4.366 7.457 1.00 84.62 76 PRO A O 1
ATOM 602 N N . GLU A 1 77 ? -22.272 4.766 5.231 1.00 79.19 77 GLU A N 1
ATOM 603 C CA . GLU A 1 77 ? -22.081 6.207 5.373 1.00 79.19 77 GLU A CA 1
ATOM 604 C C . GLU A 1 77 ? -23.211 6.807 6.227 1.00 79.19 77 GLU A C 1
ATOM 606 O O . GLU A 1 77 ? -24.375 6.418 6.072 1.00 79.19 77 GLU A O 1
ATOM 611 N N . PRO A 1 78 ? -22.893 7.723 7.157 1.00 70.38 78 PRO A N 1
ATOM 612 C CA . PRO A 1 78 ? -23.924 8.431 7.895 1.00 70.38 78 PRO A CA 1
ATOM 613 C C . PRO A 1 78 ? -24.761 9.281 6.924 1.00 70.38 78 PRO A C 1
ATOM 615 O O . PRO A 1 78 ? -24.200 10.071 6.166 1.00 70.38 78 PRO A O 1
ATOM 618 N N . GLU A 1 79 ? -26.087 9.096 6.959 1.00 64.94 79 GLU A N 1
ATOM 619 C CA . GLU A 1 79 ? -27.076 9.886 6.196 1.00 64.94 79 GLU A CA 1
ATOM 620 C C . GLU A 1 79 ? -27.014 11.397 6.482 1.00 64.94 79 GLU A C 1
ATOM 622 O O . GLU A 1 79 ? -26.792 11.786 7.657 1.00 64.94 79 GLU A O 1
#

Radius of gyration: 14.71 Å; chains: 1; bounding box: 46×20×31 Å

Secondary structure (DSSP, 8-state):
---HHHHHHHHTT--TTT-------HHHHHHH-TTS-HHHHHHHHHHHHHH--TTT---HHHHHHHHHHHH-SPPPPP-

pLDDT: mean 88.21, std 15.6, range [44.19, 98.56]

Foldseek 3Di:
DPDPVVVVVVVVPDDPVPDDDDDDALVLLCVLAVVDDSVLSVVLVVVCVVDPDPVVGDDSVSSQVSSCVVPNHHDPDDD